Protein AF-A0A7X3D7R5-F1 (afdb_monomer_lite)

Structure (mmCIF, N/CA/C/O backbone):
data_AF-A0A7X3D7R5-F1
#
_entry.id   AF-A0A7X3D7R5-F1
#
loop_
_atom_site.group_PDB
_atom_site.id
_atom_site.type_symbol
_atom_site.label_atom_id
_atom_site.label_alt_id
_atom_site.label_comp_id
_atom_site.label_asym_id
_atom_site.label_entity_id
_atom_site.label_seq_id
_atom_site.pdbx_PDB_ins_code
_atom_site.Cartn_x
_atom_site.Cartn_y
_atom_site.Cartn_z
_atom_site.occupancy
_atom_site.B_iso_or_equiv
_atom_site.auth_seq_id
_atom_site.auth_comp_id
_atom_site.auth_asym_id
_atom_site.auth_atom_id
_atom_site.pdbx_PDB_model_num
ATOM 1 N N . MET A 1 1 ? -13.987 -14.704 -10.924 1.00 32.22 1 MET A N 1
ATOM 2 C CA . MET A 1 1 ? -13.014 -15.402 -11.794 1.00 32.22 1 MET A CA 1
ATOM 3 C C . MET A 1 1 ? -11.938 -15.998 -10.889 1.00 32.22 1 MET A C 1
ATOM 5 O O . MET A 1 1 ? -11.286 -15.237 -10.193 1.00 32.22 1 MET A O 1
ATOM 9 N N . ARG A 1 2 ? -11.817 -17.329 -10.777 1.00 28.42 2 ARG A N 1
ATOM 10 C CA . ARG A 1 2 ? -10.750 -17.960 -9.972 1.00 28.42 2 ARG A CA 1
ATOM 11 C C . ARG A 1 2 ? -9.504 -18.085 -10.848 1.00 28.42 2 ARG A C 1
ATOM 13 O O . ARG A 1 2 ? -9.541 -18.835 -11.817 1.00 28.42 2 ARG A O 1
ATOM 20 N N . ARG A 1 3 ? -8.430 -17.362 -10.528 1.00 30.80 3 ARG A N 1
ATOM 21 C CA . ARG A 1 3 ? -7.104 -17.592 -11.116 1.00 30.80 3 ARG A CA 1
ATOM 22 C C . ARG A 1 3 ? -6.208 -18.188 -10.035 1.00 30.80 3 ARG A C 1
ATOM 24 O O . ARG A 1 3 ? -5.884 -17.535 -9.053 1.00 30.80 3 ARG A O 1
ATOM 31 N N . THR A 1 4 ? -5.903 -19.470 -10.188 1.00 29.28 4 THR A N 1
ATOM 32 C CA . THR A 1 4 ? -4.961 -20.212 -9.348 1.00 29.28 4 THR A CA 1
ATOM 33 C C . THR A 1 4 ? -3.549 -19.723 -9.659 1.00 29.28 4 THR A C 1
ATOM 35 O O . THR A 1 4 ? -3.120 -19.823 -10.808 1.00 29.28 4 THR A O 1
ATOM 38 N N . VAL A 1 5 ? -2.816 -19.227 -8.661 1.00 35.56 5 VAL A N 1
ATOM 39 C CA . VAL A 1 5 ? -1.375 -18.977 -8.796 1.00 35.56 5 VAL A CA 1
ATOM 40 C C . VAL A 1 5 ? -0.689 -20.341 -8.891 1.00 35.56 5 VAL A C 1
ATOM 42 O O . VAL A 1 5 ? -0.706 -21.119 -7.937 1.00 35.56 5 VAL A O 1
ATOM 45 N N . ARG A 1 6 ? -0.134 -20.678 -10.061 1.00 35.34 6 ARG A N 1
ATOM 46 C CA . ARG A 1 6 ? 0.813 -21.793 -10.164 1.00 35.34 6 ARG A CA 1
ATOM 47 C C . ARG A 1 6 ? 2.089 -21.355 -9.454 1.00 35.34 6 ARG A C 1
ATOM 49 O O . ARG A 1 6 ? 2.618 -20.295 -9.768 1.00 35.34 6 ARG A O 1
ATOM 56 N N . SER A 1 7 ? 2.567 -22.157 -8.507 1.00 41.72 7 SER A N 1
ATOM 57 C CA . SER A 1 7 ? 3.849 -21.950 -7.837 1.00 41.72 7 SER A CA 1
ATOM 58 C C . SER A 1 7 ? 4.990 -22.086 -8.854 1.00 41.72 7 SER A C 1
ATOM 60 O O . SER A 1 7 ? 5.517 -23.177 -9.073 1.00 41.72 7 SER A O 1
ATOM 62 N N . GLY A 1 8 ? 5.322 -20.988 -9.530 1.00 42.03 8 GLY A N 1
ATOM 63 C CA . GLY A 1 8 ? 6.593 -20.826 -10.220 1.00 42.03 8 GLY A CA 1
ATOM 64 C C . GLY A 1 8 ? 7.701 -20.629 -9.190 1.00 42.03 8 GLY A C 1
ATOM 65 O O . GLY A 1 8 ? 7.476 -20.051 -8.127 1.00 42.03 8 GLY A O 1
ATOM 66 N N . LEU A 1 9 ? 8.888 -21.153 -9.483 1.00 44.19 9 LEU A N 1
ATOM 67 C CA . LEU A 1 9 ? 10.075 -20.985 -8.655 1.00 44.19 9 LEU A CA 1
ATOM 68 C C . LEU A 1 9 ? 10.384 -19.479 -8.544 1.00 44.19 9 LEU A C 1
ATOM 70 O O . LEU A 1 9 ? 10.710 -18.849 -9.547 1.00 44.19 9 LEU A O 1
ATOM 74 N N . SER A 1 10 ? 10.257 -18.895 -7.351 1.00 49.94 10 SER A N 1
ATOM 75 C CA . SER A 1 10 ? 10.707 -17.521 -7.110 1.00 49.94 10 SER A CA 1
ATOM 76 C C . SER A 1 10 ? 12.235 -17.519 -7.100 1.00 49.94 10 SER A C 1
ATOM 78 O O . SER A 1 10 ? 12.860 -18.008 -6.158 1.00 49.94 10 SER A O 1
ATOM 80 N N . SER A 1 11 ? 12.851 -17.049 -8.183 1.00 47.25 11 SER A N 1
ATOM 81 C CA . SER A 1 11 ? 14.287 -16.780 -8.231 1.00 47.25 11 SER A CA 1
ATOM 82 C C . SER A 1 11 ? 14.539 -15.334 -7.824 1.00 47.25 11 SER A C 1
ATOM 84 O O . SER A 1 11 ? 13.942 -14.416 -8.386 1.00 47.25 11 SER A O 1
ATOM 86 N N . ARG A 1 12 ? 15.444 -15.130 -6.865 1.00 46.50 12 ARG A N 1
ATOM 87 C CA . ARG A 1 12 ? 15.864 -13.805 -6.402 1.00 46.50 12 ARG A CA 1
ATOM 88 C C . ARG A 1 12 ? 16.458 -13.014 -7.577 1.00 46.50 12 ARG A C 1
ATOM 90 O O . ARG A 1 12 ? 17.437 -13.457 -8.166 1.00 46.50 12 ARG A O 1
ATOM 97 N N . VAL A 1 13 ? 15.853 -11.8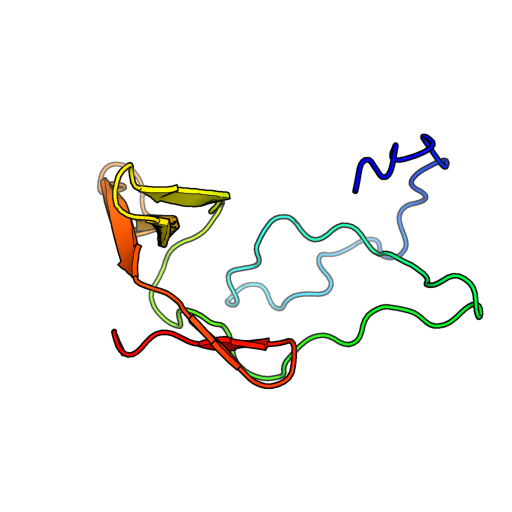79 -7.930 1.00 61.44 13 VAL A N 1
ATOM 98 C CA . VAL A 1 13 ? 16.279 -11.053 -9.083 1.00 61.44 13 VAL A CA 1
ATOM 99 C C . VAL A 1 13 ? 17.404 -10.083 -8.707 1.00 61.44 13 VAL A C 1
ATOM 101 O O . VAL A 1 13 ? 18.234 -9.745 -9.546 1.00 61.44 13 VAL A O 1
ATOM 104 N N . THR A 1 14 ? 17.479 -9.673 -7.439 1.00 52.66 14 THR A N 1
ATOM 105 C CA . THR A 1 14 ? 18.495 -8.750 -6.916 1.00 52.66 14 THR A CA 1
ATOM 106 C C . THR A 1 14 ? 18.965 -9.170 -5.524 1.00 52.66 14 THR A C 1
ATOM 108 O O . THR A 1 14 ? 18.211 -9.747 -4.740 1.00 52.66 14 THR A O 1
ATOM 111 N N . ASP A 1 15 ? 20.213 -8.845 -5.175 1.00 69.38 15 ASP A N 1
ATOM 112 C CA . ASP A 1 15 ? 20.746 -9.130 -3.833 1.00 69.38 15 ASP A CA 1
ATOM 113 C C . ASP A 1 15 ? 20.253 -8.164 -2.747 1.00 69.38 15 ASP A C 1
ATOM 115 O O . ASP A 1 15 ? 20.352 -8.463 -1.553 1.00 69.38 15 ASP A O 1
ATOM 119 N N . LYS A 1 16 ? 19.701 -7.024 -3.172 1.00 61.78 16 LYS A N 1
ATOM 120 C CA . LYS A 1 16 ? 19.166 -5.944 -2.338 1.00 61.78 16 LYS A CA 1
ATOM 121 C C . LYS A 1 16 ? 17.707 -5.653 -2.709 1.00 61.78 16 LYS A C 1
ATOM 123 O O . LYS A 1 16 ? 17.331 -5.950 -3.846 1.00 61.78 16 LYS A O 1
ATOM 128 N N . PRO A 1 17 ? 16.903 -5.066 -1.803 1.00 62.41 17 PRO A N 1
ATOM 129 C CA . PRO A 1 17 ? 15.591 -4.530 -2.156 1.00 62.41 17 PRO A CA 1
ATOM 130 C C . PRO A 1 17 ? 15.684 -3.616 -3.383 1.00 62.41 17 PRO A C 1
ATOM 132 O O . PRO A 1 17 ? 16.628 -2.836 -3.510 1.00 62.41 17 PRO A O 1
ATOM 135 N N . VAL A 1 18 ? 14.737 -3.762 -4.312 1.00 65.81 18 VAL A N 1
ATOM 136 C CA . VAL A 1 18 ? 14.629 -2.880 -5.489 1.00 65.81 18 VAL A CA 1
ATOM 137 C C . VAL A 1 18 ? 14.104 -1.506 -5.068 1.00 65.81 18 VAL A C 1
ATOM 139 O O . VAL A 1 18 ? 14.478 -0.491 -5.650 1.00 65.81 18 VAL A O 1
ATOM 142 N N . THR A 1 19 ? 13.276 -1.473 -4.029 1.00 56.72 19 THR A N 1
ATOM 143 C CA . THR A 1 19 ? 12.781 -0.253 -3.401 1.00 56.72 19 THR A CA 1
ATOM 144 C C . THR A 1 19 ? 13.893 0.407 -2.569 1.00 56.72 19 THR A C 1
ATOM 146 O O . THR A 1 19 ? 14.596 -0.302 -1.842 1.00 56.72 19 THR A O 1
ATOM 149 N N . PRO A 1 20 ? 14.091 1.739 -2.657 1.00 68.94 20 PRO A N 1
ATOM 150 C CA . PRO A 1 20 ? 15.016 2.460 -1.782 1.00 68.94 20 PRO A CA 1
ATOM 151 C C . PRO A 1 20 ? 14.724 2.221 -0.295 1.00 68.94 20 PRO A C 1
ATOM 153 O O . PRO A 1 20 ? 13.574 2.060 0.086 1.00 68.94 20 PRO A O 1
ATOM 156 N N . GLU A 1 21 ? 15.746 2.278 0.566 1.00 67.00 21 GLU A N 1
ATOM 157 C CA . GLU A 1 21 ? 15.609 2.002 2.015 1.00 67.00 21 GLU A CA 1
ATOM 158 C C . GLU A 1 21 ? 14.616 2.920 2.751 1.00 67.00 21 GLU A C 1
ATOM 160 O O . GLU A 1 21 ? 14.164 2.583 3.836 1.00 67.00 21 GLU A O 1
ATOM 165 N N . HIS A 1 22 ? 14.289 4.077 2.175 1.00 62.41 22 HIS A N 1
ATOM 166 C CA . HIS A 1 22 ? 13.338 5.044 2.730 1.00 62.41 22 HIS A CA 1
ATOM 167 C C . HIS A 1 22 ? 11.942 4.940 2.097 1.00 62.41 22 HIS A C 1
ATOM 169 O O . HIS A 1 22 ? 11.103 5.806 2.333 1.00 62.41 22 HIS A O 1
ATOM 175 N N . TRP A 1 23 ? 11.715 3.949 1.232 1.00 59.31 23 TRP A N 1
ATOM 176 C CA . TRP A 1 23 ? 10.426 3.683 0.604 1.00 59.31 23 TRP A CA 1
ATOM 177 C C . TRP A 1 23 ? 9.832 2.415 1.187 1.00 59.31 23 TRP A C 1
ATOM 179 O O . TRP A 1 23 ? 10.407 1.331 1.075 1.00 59.31 23 TRP A O 1
ATOM 189 N N . GLU A 1 24 ? 8.637 2.553 1.738 1.00 58.06 24 GLU A N 1
ATOM 190 C CA . GLU A 1 24 ? 7.835 1.410 2.132 1.00 58.06 24 GLU A CA 1
ATOM 191 C C . GLU A 1 24 ? 7.235 0.755 0.882 1.00 58.06 24 GLU A C 1
ATOM 193 O O . GLU A 1 24 ? 6.748 1.418 -0.037 1.00 58.06 24 GLU A O 1
ATOM 198 N N . CYS A 1 25 ? 7.304 -0.573 0.824 1.00 56.88 25 CYS A N 1
ATOM 199 C CA . CYS A 1 25 ? 6.795 -1.364 -0.288 1.00 56.88 25 CYS A CA 1
ATOM 200 C C . CYS A 1 25 ? 5.892 -2.462 0.268 1.00 56.88 25 CYS A C 1
ATOM 202 O O . CYS A 1 25 ? 6.280 -3.185 1.184 1.00 56.88 25 CYS A O 1
ATOM 204 N N . LEU A 1 26 ? 4.693 -2.612 -0.297 1.00 57.75 26 LEU A N 1
ATOM 205 C CA . LEU A 1 26 ? 3.914 -3.838 -0.125 1.00 57.75 26 LEU A CA 1
ATOM 206 C C . LEU A 1 26 ? 4.779 -5.001 -0.610 1.00 57.75 26 LEU A C 1
ATOM 208 O O . LEU A 1 26 ? 5.304 -4.898 -1.713 1.00 57.75 26 LEU A O 1
ATOM 212 N N . ASP A 1 27 ? 4.935 -6.056 0.199 1.00 60.56 27 ASP A N 1
ATOM 213 C CA . ASP A 1 27 ? 5.829 -7.196 -0.058 1.00 60.56 27 ASP A CA 1
ATOM 214 C C . ASP A 1 27 ? 5.806 -7.628 -1.537 1.00 60.56 27 ASP A C 1
ATOM 216 O O . ASP A 1 27 ? 4.930 -8.362 -2.008 1.00 60.56 27 ASP A O 1
ATOM 220 N N . GLY A 1 28 ? 6.765 -7.096 -2.297 1.00 57.19 28 GLY A N 1
ATOM 221 C CA . GLY A 1 28 ? 6.714 -7.101 -3.748 1.00 57.19 28 GLY A CA 1
ATOM 222 C C . GLY A 1 28 ? 7.238 -8.416 -4.287 1.00 57.19 28 GLY A C 1
ATOM 223 O O . GLY A 1 28 ? 8.432 -8.702 -4.215 1.00 57.19 28 GLY A O 1
ATOM 224 N N . THR A 1 29 ? 6.359 -9.221 -4.874 1.00 60.59 29 THR A N 1
ATOM 225 C CA . THR A 1 29 ? 6.784 -10.340 -5.719 1.00 60.59 29 THR A CA 1
ATOM 226 C C . THR A 1 29 ? 6.913 -9.833 -7.151 1.00 60.59 29 THR A C 1
ATOM 228 O O . THR A 1 29 ? 5.950 -9.294 -7.693 1.00 60.59 29 THR A O 1
ATOM 231 N N . LEU A 1 30 ? 8.078 -10.015 -7.789 1.00 67.38 30 LEU A N 1
ATOM 232 C CA . LEU A 1 30 ? 8.188 -9.787 -9.231 1.00 67.38 30 LEU A CA 1
ATOM 233 C C . LEU A 1 30 ? 7.215 -10.727 -9.943 1.00 67.38 30 LEU A C 1
ATOM 235 O O . LEU A 1 30 ? 7.326 -11.948 -9.834 1.00 67.38 30 LEU A O 1
ATOM 239 N N . HIS A 1 31 ? 6.302 -10.150 -10.708 1.00 73.88 31 HIS A N 1
ATOM 240 C CA . HIS A 1 31 ? 5.452 -10.889 -11.622 1.00 73.88 31 HIS A CA 1
ATOM 241 C C . HIS A 1 31 ? 5.837 -10.521 -13.058 1.00 73.88 31 HIS A C 1
ATOM 243 O O . HIS A 1 31 ? 6.205 -9.381 -13.345 1.00 73.88 31 HIS A O 1
ATOM 249 N N . ILE A 1 32 ? 5.787 -11.510 -13.946 1.00 76.94 32 ILE A N 1
ATOM 250 C CA . ILE A 1 32 ? 5.947 -11.358 -15.393 1.00 76.94 32 ILE A CA 1
ATOM 251 C C . ILE A 1 32 ? 4.611 -11.766 -16.014 1.00 76.94 32 ILE A C 1
ATOM 253 O O . ILE A 1 32 ? 4.098 -12.829 -15.663 1.00 76.94 32 ILE A O 1
ATOM 257 N N . ASP A 1 33 ? 4.029 -10.918 -16.862 1.00 78.88 33 ASP A N 1
ATOM 258 C CA . ASP A 1 33 ? 2.751 -11.206 -17.517 1.00 78.88 33 ASP A CA 1
ATOM 259 C C . ASP A 1 33 ? 2.867 -12.325 -18.573 1.00 78.88 33 ASP A C 1
ATOM 261 O O . ASP A 1 33 ? 3.958 -12.802 -18.900 1.00 78.88 33 ASP A O 1
ATOM 265 N N . ASP A 1 34 ? 1.727 -12.754 -19.123 1.00 81.50 34 ASP A N 1
ATOM 266 C CA . ASP A 1 34 ? 1.664 -13.827 -20.130 1.00 81.50 34 ASP A CA 1
ATOM 267 C C . ASP A 1 34 ? 2.430 -13.479 -21.432 1.00 81.50 34 ASP A C 1
ATOM 269 O O . ASP A 1 34 ? 2.756 -14.369 -22.220 1.00 81.50 34 ASP A O 1
ATOM 273 N N . GLU A 1 35 ? 2.742 -12.198 -21.656 1.00 85.75 35 GLU A N 1
ATOM 274 C CA .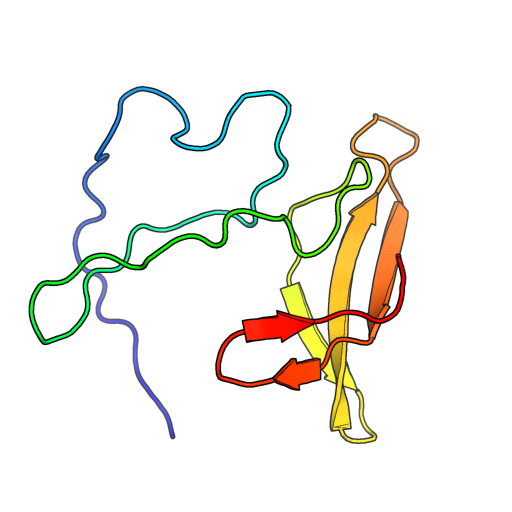 GLU A 1 35 ? 3.489 -11.671 -22.805 1.00 85.75 35 GLU A CA 1
ATOM 275 C C . GLU A 1 35 ? 4.990 -11.488 -22.499 1.00 85.75 35 GLU A C 1
ATOM 277 O O . GLU A 1 35 ? 5.750 -11.021 -23.349 1.00 85.75 35 GLU A O 1
ATOM 282 N N . GLY A 1 36 ? 5.446 -11.891 -21.308 1.00 84.38 36 GLY A N 1
ATOM 283 C CA . GLY A 1 36 ? 6.850 -11.834 -20.909 1.00 84.38 36 GLY A CA 1
ATOM 284 C C . GLY A 1 36 ? 7.308 -10.470 -20.386 1.00 84.38 36 GLY A C 1
ATOM 285 O O . GLY A 1 36 ? 8.514 -10.251 -20.259 1.00 84.38 36 GLY A O 1
ATOM 286 N N . ARG A 1 37 ? 6.390 -9.547 -20.079 1.00 81.31 37 ARG A N 1
ATOM 287 C CA . ARG A 1 37 ? 6.725 -8.208 -19.574 1.00 81.31 37 ARG A CA 1
ATOM 288 C C . ARG A 1 37 ? 6.676 -8.169 -18.044 1.00 81.31 37 ARG A C 1
ATOM 290 O O . ARG A 1 37 ? 5.726 -8.688 -17.455 1.00 81.31 37 ARG A O 1
ATOM 297 N N . PRO A 1 38 ? 7.667 -7.556 -17.373 1.00 82.69 38 PRO A N 1
ATOM 298 C CA . PRO A 1 38 ? 7.607 -7.355 -15.932 1.00 82.69 38 PRO A CA 1
ATOM 299 C C . PRO A 1 38 ? 6.524 -6.342 -15.562 1.00 82.69 38 PRO A C 1
ATOM 301 O O . PRO A 1 38 ? 6.199 -5.446 -16.343 1.00 82.69 38 PRO A O 1
ATOM 304 N N . TRP A 1 39 ? 6.005 -6.457 -14.341 1.00 80.69 39 TRP A N 1
ATOM 305 C CA . TRP A 1 39 ? 5.150 -5.415 -13.778 1.00 80.69 39 TRP A CA 1
ATOM 306 C C . TRP A 1 39 ? 5.898 -4.083 -13.712 1.00 80.69 39 TRP A C 1
ATOM 308 O O . TRP A 1 39 ? 7.079 -4.032 -13.359 1.00 80.69 39 TRP A O 1
ATOM 318 N N . THR A 1 40 ? 5.190 -3.011 -14.058 1.00 79.88 40 THR A N 1
ATOM 319 C CA . THR A 1 40 ? 5.687 -1.641 -13.924 1.00 79.88 40 THR A CA 1
ATOM 320 C C . THR A 1 40 ? 5.301 -1.135 -12.541 1.00 79.88 40 THR A C 1
ATOM 322 O O . THR A 1 40 ? 4.148 -1.276 -12.144 1.00 79.88 40 THR A O 1
ATOM 325 N N . GLN A 1 41 ? 6.272 -0.605 -11.801 1.00 80.69 41 GLN A N 1
ATOM 326 C CA . GLN A 1 41 ? 6.034 0.014 -10.499 1.00 80.69 41 GLN A CA 1
ATOM 327 C C . GLN A 1 41 ? 5.635 1.475 -10.702 1.00 80.69 41 GLN A C 1
ATOM 329 O O . GLN A 1 41 ? 6.257 2.164 -11.517 1.00 80.69 41 GLN A O 1
ATOM 334 N N . ASP A 1 42 ? 4.646 1.944 -9.947 1.00 81.06 42 ASP A N 1
ATOM 335 C CA . ASP A 1 42 ? 4.307 3.364 -9.918 1.00 81.06 42 ASP A CA 1
ATOM 336 C C . ASP A 1 42 ? 5.439 4.172 -9.269 1.00 81.06 42 ASP A C 1
ATOM 338 O O . ASP A 1 42 ? 6.157 3.697 -8.385 1.00 81.06 42 ASP A O 1
ATOM 342 N N . ALA A 1 43 ? 5.626 5.405 -9.745 1.00 80.12 43 ALA A N 1
ATOM 343 C CA . ALA A 1 43 ? 6.677 6.291 -9.247 1.00 80.12 43 ALA A CA 1
ATOM 344 C C . ALA A 1 43 ? 6.364 6.865 -7.855 1.00 80.12 43 ALA A C 1
ATOM 346 O O . ALA A 1 43 ? 7.278 7.292 -7.153 1.00 80.12 43 ALA A O 1
ATOM 347 N N . GLU A 1 44 ? 5.088 6.889 -7.474 1.00 80.19 44 GLU A N 1
ATOM 348 C CA . GLU A 1 44 ? 4.605 7.388 -6.191 1.00 80.19 44 GLU A CA 1
ATOM 349 C C . GLU A 1 44 ? 4.031 6.229 -5.376 1.00 80.19 44 GLU A C 1
ATOM 351 O O . GLU A 1 44 ? 3.393 5.323 -5.917 1.00 80.19 44 GLU A O 1
ATOM 356 N N . THR A 1 45 ? 4.255 6.245 -4.062 1.00 80.12 45 THR A N 1
ATOM 357 C CA . THR A 1 45 ? 3.622 5.274 -3.174 1.00 80.12 45 THR A CA 1
ATOM 358 C C . THR A 1 45 ? 2.157 5.642 -2.968 1.00 80.12 45 THR A C 1
ATOM 360 O O . THR A 1 45 ? 1.797 6.811 -2.856 1.00 80.12 45 THR A O 1
ATOM 363 N N . LEU A 1 46 ? 1.300 4.627 -2.839 1.00 80.00 46 LEU A N 1
ATOM 364 C CA . LEU A 1 46 ? -0.113 4.822 -2.496 1.00 80.00 46 LEU A CA 1
ATOM 365 C C . LEU A 1 46 ? -0.296 5.550 -1.152 1.00 80.00 46 LEU A C 1
ATOM 367 O O . LEU A 1 46 ? -1.299 6.225 -0.934 1.00 80.00 46 LEU A O 1
ATOM 371 N N . PHE A 1 47 ? 0.670 5.386 -0.249 1.00 75.75 47 PHE A N 1
ATOM 372 C CA . PHE A 1 47 ? 0.703 6.025 1.054 1.00 75.75 47 PHE A CA 1
ATOM 373 C C . PHE A 1 47 ? 2.146 6.468 1.351 1.00 75.75 47 PHE A C 1
ATOM 375 O O . PHE A 1 47 ? 3.033 5.618 1.437 1.00 75.75 47 PHE A O 1
ATOM 382 N N . PRO A 1 48 ? 2.426 7.779 1.451 1.00 68.38 48 PRO A N 1
ATOM 383 C CA . PRO A 1 48 ? 3.786 8.287 1.651 1.00 68.38 48 PRO A CA 1
ATOM 384 C C . PRO A 1 48 ? 4.221 8.319 3.124 1.00 68.38 48 PRO A C 1
ATOM 386 O O . PRO A 1 48 ? 5.364 8.663 3.419 1.00 68.38 48 PRO A O 1
ATOM 389 N N . GLN A 1 49 ? 3.315 8.022 4.058 1.00 74.56 49 GLN A N 1
ATOM 390 C CA . GLN A 1 49 ? 3.588 8.071 5.493 1.00 74.56 49 GLN A CA 1
ATOM 391 C C . GLN A 1 49 ? 4.196 6.728 5.952 1.00 74.56 49 GLN A C 1
ATOM 393 O O . GLN A 1 49 ? 3.968 5.700 5.325 1.00 74.56 49 GLN A O 1
ATOM 398 N N . ASP A 1 50 ? 4.975 6.759 7.037 1.00 79.44 50 ASP A N 1
ATOM 399 C CA . ASP A 1 50 ? 5.790 5.663 7.598 1.00 79.44 50 ASP A CA 1
ATOM 400 C C . ASP A 1 50 ? 4.974 4.391 7.934 1.00 79.44 50 ASP A C 1
ATOM 402 O O . ASP A 1 50 ? 4.606 4.180 9.081 1.00 79.44 50 ASP A O 1
ATOM 406 N N . GLY A 1 51 ? 4.620 3.552 6.961 1.00 76.69 51 GLY A N 1
ATOM 407 C CA . GLY A 1 51 ? 3.775 2.377 7.184 1.00 76.69 51 GLY A CA 1
ATOM 408 C C . GLY A 1 51 ? 3.824 1.355 6.052 1.00 76.69 51 GLY A C 1
ATOM 409 O O . GLY A 1 51 ? 4.120 1.695 4.910 1.00 76.69 51 GLY A O 1
ATOM 410 N N . GLY A 1 52 ? 3.528 0.090 6.359 1.00 80.81 52 GLY A N 1
ATOM 411 C CA . GLY A 1 52 ? 3.780 -1.020 5.439 1.00 80.81 52 GLY A CA 1
ATOM 412 C C . GLY A 1 52 ? 3.039 -2.321 5.762 1.00 80.81 52 GLY A C 1
ATOM 413 O O . GLY A 1 52 ? 2.175 -2.386 6.639 1.00 80.81 52 GLY A O 1
ATOM 414 N N . HIS A 1 53 ? 3.362 -3.374 4.998 1.00 81.88 53 HIS A N 1
ATOM 415 C CA . HIS A 1 53 ? 2.778 -4.724 5.110 1.00 81.88 53 HIS A CA 1
ATOM 416 C C . HIS A 1 53 ? 1.238 -4.735 5.068 1.00 81.88 53 HIS A C 1
ATOM 418 O O . HIS A 1 53 ? 0.557 -5.313 5.920 1.00 81.88 53 HIS A O 1
ATOM 424 N N . GLY A 1 54 ? 0.675 -4.031 4.088 1.00 82.69 54 GLY A N 1
ATOM 425 C CA . GLY A 1 54 ? -0.766 -3.903 3.952 1.00 82.69 54 GLY A CA 1
ATOM 426 C C . GLY A 1 54 ? -1.458 -5.047 3.206 1.00 82.69 54 GLY A C 1
ATOM 427 O O . GLY A 1 54 ? -0.858 -5.760 2.405 1.00 82.69 54 GLY A O 1
ATOM 428 N N . MET A 1 55 ? -2.764 -5.188 3.430 1.00 89.25 55 MET A N 1
ATOM 429 C CA . MET A 1 55 ? -3.657 -6.051 2.653 1.00 89.25 55 MET A CA 1
ATOM 430 C C . MET A 1 55 ? -4.910 -5.283 2.214 1.00 89.25 55 MET A C 1
ATOM 432 O O . MET A 1 55 ? -5.374 -4.376 2.907 1.00 89.25 55 MET A O 1
ATOM 436 N N . LEU A 1 56 ? -5.481 -5.678 1.074 1.00 91.50 56 LEU A N 1
ATOM 437 C CA . LEU A 1 56 ? -6.755 -5.151 0.583 1.00 91.50 5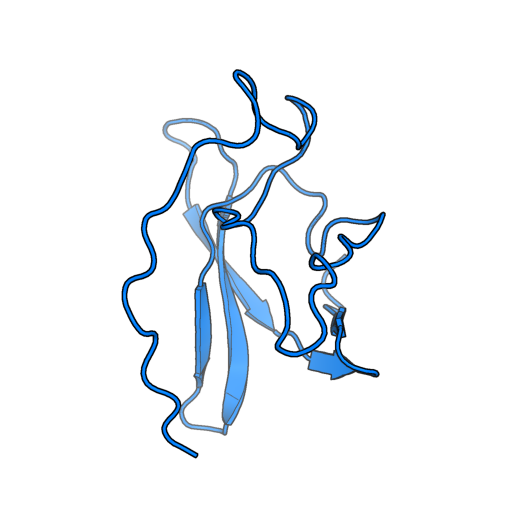6 LEU A CA 1
ATOM 438 C C . LEU A 1 56 ? -7.913 -6.058 1.000 1.00 91.50 56 LEU A C 1
ATOM 440 O O . LEU A 1 56 ? -7.827 -7.283 0.891 1.00 91.50 56 LEU A O 1
ATOM 444 N N . PHE A 1 57 ? -9.028 -5.462 1.410 1.00 92.75 57 PHE A N 1
ATOM 445 C CA . PHE A 1 57 ? -10.272 -6.178 1.685 1.00 92.75 57 PHE A CA 1
ATOM 446 C C . PHE A 1 57 ? -11.488 -5.339 1.295 1.00 92.75 57 PHE A C 1
ATOM 448 O O . PHE A 1 57 ? -11.389 -4.133 1.080 1.00 92.75 57 PHE A O 1
ATOM 455 N N . ARG A 1 58 ? -12.654 -5.983 1.189 1.00 95.25 58 ARG A N 1
ATOM 456 C CA . ARG A 1 58 ? -13.931 -5.285 1.006 1.00 95.25 58 ARG A CA 1
ATOM 457 C C . ARG A 1 58 ? -14.736 -5.322 2.297 1.00 95.25 58 ARG A C 1
ATOM 459 O O . ARG A 1 58 ? -14.813 -6.380 2.922 1.00 95.25 58 ARG A O 1
ATOM 466 N N . THR A 1 59 ? -15.335 -4.196 2.684 1.00 96.06 59 THR A N 1
ATOM 467 C CA . THR A 1 59 ? -16.302 -4.167 3.796 1.00 96.06 59 THR A CA 1
ATOM 468 C C . THR A 1 59 ? -17.574 -4.933 3.425 1.00 96.06 59 THR A C 1
ATOM 470 O O . THR A 1 59 ? -17.769 -5.323 2.269 1.00 96.06 59 THR A O 1
ATOM 473 N N . PHE A 1 60 ? -18.475 -5.131 4.391 1.00 96.31 60 PHE A N 1
ATOM 474 C CA . PHE A 1 60 ? -19.768 -5.772 4.134 1.00 96.31 60 PHE A CA 1
ATOM 475 C C . PHE A 1 60 ? -20.651 -4.963 3.169 1.00 96.31 60 PHE A C 1
ATOM 477 O O . PHE A 1 60 ? -21.457 -5.536 2.442 1.00 96.31 60 PHE A O 1
ATOM 484 N N . GLU A 1 61 ? -20.446 -3.649 3.107 1.00 97.31 61 GLU A N 1
ATOM 485 C CA . GLU A 1 61 ? -21.097 -2.714 2.187 1.00 97.31 61 GLU A CA 1
ATOM 486 C C . GLU A 1 61 ? -20.373 -2.611 0.831 1.00 97.31 61 GLU A C 1
ATOM 488 O O . GLU A 1 61 ? -20.817 -1.885 -0.054 1.00 97.31 61 GLU A O 1
ATOM 493 N N . GLY A 1 62 ? -19.263 -3.335 0.647 1.00 95.75 62 GLY A N 1
ATOM 494 C CA . GLY A 1 62 ? -18.544 -3.444 -0.624 1.00 95.75 62 GLY A CA 1
ATOM 495 C C . GLY A 1 62 ? -17.433 -2.415 -0.859 1.00 95.75 62 GLY A C 1
ATOM 496 O O . GLY A 1 62 ? -16.769 -2.491 -1.900 1.00 95.75 62 GLY A O 1
ATOM 497 N N . LYS A 1 63 ? -17.184 -1.505 0.092 1.00 96.06 63 LYS A N 1
ATOM 498 C CA . LYS A 1 63 ? -16.098 -0.511 0.016 1.00 96.06 63 LYS A CA 1
ATOM 499 C C . LYS A 1 63 ? -14.736 -1.194 0.018 1.00 96.06 63 LYS A C 1
ATOM 501 O O . LYS A 1 63 ? -14.535 -2.127 0.796 1.00 96.06 63 LYS A O 1
ATOM 506 N N . LEU A 1 64 ? -13.822 -0.757 -0.847 1.00 94.88 64 LEU A N 1
ATOM 507 C CA . LEU A 1 64 ? -12.463 -1.293 -0.903 1.00 94.88 64 LEU A CA 1
ATOM 508 C C . LEU A 1 64 ? -11.585 -0.557 0.115 1.00 94.88 64 LEU A C 1
ATOM 510 O O . LEU A 1 64 ? -11.530 0.667 0.141 1.00 94.88 64 LEU A O 1
ATOM 514 N N . MET A 1 65 ? -10.919 -1.329 0.964 1.00 94.19 65 MET A N 1
ATOM 515 C CA . MET A 1 65 ? -10.120 -0.829 2.073 1.00 94.19 65 MET A CA 1
ATOM 516 C C . MET A 1 65 ? -8.713 -1.409 2.002 1.00 94.19 65 MET A C 1
ATOM 518 O O . MET A 1 65 ? -8.540 -2.601 1.739 1.00 94.19 65 MET A O 1
ATOM 522 N N . LEU A 1 66 ? -7.725 -0.580 2.310 1.00 91.75 66 LEU A N 1
ATOM 523 C CA . LEU A 1 66 ? -6.351 -0.960 2.597 1.00 91.75 66 LEU A CA 1
ATOM 524 C C . LEU A 1 66 ? -6.150 -0.939 4.112 1.00 91.75 66 LEU A C 1
ATOM 526 O O . LEU A 1 66 ? -6.416 0.071 4.759 1.00 91.75 66 LEU A O 1
ATOM 530 N N . THR A 1 67 ? -5.680 -2.042 4.687 1.00 91.31 67 THR A N 1
ATOM 531 C CA . THR A 1 67 ? -5.185 -2.053 6.070 1.00 91.31 67 THR A CA 1
ATOM 532 C C . THR A 1 67 ? -3.688 -2.274 6.075 1.00 91.31 67 THR A C 1
ATOM 534 O O . THR A 1 67 ? -3.209 -3.057 5.266 1.00 91.31 67 THR A O 1
ATOM 537 N N . MET A 1 68 ? -2.962 -1.578 6.946 1.00 89.12 68 MET A N 1
ATOM 538 C CA . MET A 1 68 ? -1.507 -1.680 7.108 1.00 89.12 68 MET A CA 1
ATOM 539 C C . MET A 1 68 ? -1.103 -1.257 8.527 1.00 89.12 68 MET A C 1
ATOM 541 O O . MET A 1 68 ? -1.938 -0.719 9.262 1.00 89.12 68 MET A O 1
ATOM 545 N N . HIS A 1 69 ? 0.154 -1.472 8.920 1.00 86.75 69 HIS A N 1
ATOM 546 C CA . HIS A 1 69 ? 0.685 -0.875 10.149 1.00 86.75 69 HIS A CA 1
ATOM 547 C C . HIS A 1 69 ? 1.297 0.504 9.871 1.00 86.75 69 HIS A C 1
ATOM 549 O O . HIS A 1 69 ? 1.983 0.674 8.870 1.00 86.75 69 HIS A O 1
ATOM 555 N N . ALA A 1 70 ? 1.066 1.472 10.760 1.00 87.75 70 ALA A N 1
ATOM 556 C CA . ALA A 1 70 ? 1.740 2.773 10.787 1.00 87.75 70 ALA A CA 1
ATOM 557 C C . ALA A 1 70 ? 1.711 3.371 12.221 1.00 87.75 70 ALA A C 1
ATOM 559 O O . ALA A 1 70 ? 0.705 3.198 12.919 1.00 87.75 70 ALA A O 1
ATOM 560 N N . PRO A 1 71 ? 2.760 4.075 12.697 1.00 88.25 71 PRO A N 1
ATOM 561 C CA . PRO A 1 71 ? 4.073 4.205 12.069 1.00 88.25 71 PRO A CA 1
ATOM 562 C C . PRO A 1 71 ? 4.840 2.866 12.042 1.00 88.25 71 PRO A C 1
ATOM 564 O O . PRO A 1 71 ? 4.536 1.988 12.853 1.00 88.25 71 PRO A O 1
ATOM 567 N N . ASN A 1 72 ? 5.863 2.712 11.198 1.00 83.31 72 ASN A N 1
ATOM 568 C CA . ASN A 1 72 ? 6.768 1.551 11.185 1.00 83.31 72 ASN A CA 1
ATOM 569 C C . ASN A 1 72 ? 7.851 1.657 12.284 1.00 83.31 72 ASN A C 1
ATOM 571 O O . ASN A 1 72 ? 9.045 1.441 12.078 1.00 83.31 72 ASN A O 1
ATOM 575 N N . GLN A 1 73 ? 7.430 2.059 13.488 1.00 84.44 73 GLN A N 1
ATOM 576 C CA . GLN A 1 73 ? 8.304 2.324 14.630 1.00 84.44 73 GLN A CA 1
ATOM 577 C C . GLN A 1 73 ? 7.820 1.555 15.850 1.00 84.44 73 GLN A C 1
ATOM 579 O O . GLN A 1 73 ? 6.764 1.852 16.408 1.00 84.44 73 GLN A O 1
ATOM 584 N N . GLN A 1 74 ? 8.620 0.609 16.333 1.00 82.06 74 GLN A N 1
ATOM 585 C CA . GLN A 1 74 ? 8.321 -0.109 17.571 1.00 82.06 74 GLN A CA 1
ATOM 586 C C . GLN A 1 74 ? 8.472 0.811 18.794 1.00 82.06 74 GLN A C 1
ATOM 588 O O . GLN A 1 74 ? 9.481 1.513 18.898 1.00 82.06 74 GLN A O 1
ATOM 593 N N . PRO A 1 75 ? 7.535 0.807 19.769 1.00 88.56 75 PRO A N 1
ATOM 594 C CA . PRO A 1 75 ? 6.292 0.020 19.886 1.00 88.56 75 PRO A CA 1
ATOM 595 C C . PRO A 1 75 ? 5.022 0.795 19.451 1.00 88.56 75 PRO A C 1
ATOM 597 O O . PRO A 1 75 ? 3.906 0.541 19.925 1.00 88.56 75 PRO A O 1
ATOM 600 N N . LEU A 1 76 ? 5.190 1.837 18.642 1.00 88.31 76 LEU A N 1
ATOM 601 C CA . LEU A 1 76 ? 4.139 2.777 18.263 1.00 88.31 76 LEU A CA 1
ATOM 602 C C . LEU A 1 76 ? 3.240 2.262 17.136 1.00 88.31 76 LEU A C 1
ATOM 604 O O . LEU A 1 76 ? 2.193 2.864 16.923 1.00 88.31 76 LEU A O 1
ATOM 608 N N . GLU A 1 77 ? 3.594 1.159 16.475 1.00 88.38 77 GLU A N 1
ATOM 609 C CA . GLU A 1 77 ? 2.842 0.571 15.360 1.00 88.38 77 GLU A CA 1
ATOM 610 C C . GLU A 1 77 ? 1.348 0.410 15.694 1.00 88.38 77 GLU A C 1
ATOM 612 O O . GLU A 1 77 ? 0.966 -0.172 16.720 1.00 88.38 77 GLU A O 1
ATOM 617 N N . ARG A 1 78 ? 0.469 0.926 14.832 1.00 90.12 78 ARG A N 1
ATOM 618 C CA . ARG A 1 78 ? -0.986 0.743 14.918 1.00 90.12 78 ARG A CA 1
ATOM 619 C C . ARG A 1 78 ? -1.535 0.295 13.575 1.00 90.12 78 ARG A C 1
ATOM 621 O O . ARG A 1 78 ? -1.022 0.676 12.532 1.00 90.12 78 ARG A O 1
ATOM 628 N N . ALA A 1 79 ? -2.605 -0.495 13.607 1.00 89.81 79 ALA A N 1
ATOM 629 C CA . ALA A 1 79 ? -3.364 -0.781 12.400 1.00 89.81 79 ALA A CA 1
ATOM 630 C C . ALA A 1 79 ? -4.089 0.491 11.944 1.00 89.81 79 ALA A C 1
ATOM 632 O O . ALA A 1 79 ? -4.836 1.093 12.720 1.00 89.81 79 ALA A O 1
ATOM 633 N N . VAL A 1 80 ? -3.889 0.864 10.687 1.00 90.50 80 VAL A N 1
ATOM 634 C CA . VAL A 1 80 ? -4.656 1.906 10.004 1.00 90.50 80 VAL A CA 1
ATOM 635 C C . VAL A 1 80 ? -5.537 1.272 8.931 1.00 90.50 80 VAL A C 1
ATOM 637 O O . VAL A 1 80 ? -5.245 0.181 8.434 1.00 90.50 80 VAL A O 1
ATOM 640 N N . PHE A 1 81 ? -6.640 1.943 8.607 1.00 91.81 81 PHE A N 1
ATOM 641 C CA . PHE A 1 81 ? -7.606 1.522 7.595 1.00 91.81 81 PHE A CA 1
ATOM 642 C C . PHE A 1 81 ? -7.901 2.713 6.692 1.00 91.81 81 PHE A C 1
ATOM 644 O O . PHE A 1 81 ? -8.395 3.734 7.166 1.00 91.81 81 PHE A O 1
ATOM 651 N N . ILE A 1 82 ? -7.592 2.574 5.410 1.00 91.06 82 ILE A N 1
ATOM 652 C CA . ILE A 1 82 ? -7.694 3.635 4.413 1.00 91.06 82 ILE A CA 1
ATOM 653 C C . ILE A 1 82 ? -8.666 3.160 3.339 1.00 91.06 82 ILE A C 1
ATOM 655 O O . ILE A 1 82 ? -8.528 2.050 2.826 1.00 91.06 82 ILE A O 1
ATOM 659 N N . GLU A 1 83 ? -9.673 3.968 3.025 1.00 93.81 83 GLU A N 1
ATOM 660 C CA . GLU A 1 83 ? -10.544 3.701 1.879 1.00 93.81 83 GLU A CA 1
ATOM 661 C C . GLU A 1 83 ? -9.761 3.992 0.595 1.00 93.81 83 GLU A C 1
ATOM 663 O O . GLU A 1 83 ? -9.109 5.031 0.480 1.00 93.81 83 GLU A O 1
ATOM 668 N N . VAL A 1 84 ? -9.785 3.049 -0.344 1.00 93.38 84 VAL A N 1
ATOM 669 C CA . VAL A 1 84 ? -9.068 3.158 -1.618 1.00 93.38 84 VAL A CA 1
ATOM 670 C C . VAL A 1 84 ? -10.006 2.852 -2.773 1.00 93.38 84 VAL A C 1
ATOM 672 O O . VAL A 1 84 ? -10.945 2.066 -2.647 1.00 93.38 84 VAL A O 1
ATOM 675 N N . GLU A 1 85 ? -9.727 3.439 -3.925 1.00 93.94 85 GLU A N 1
ATOM 676 C CA . GLU A 1 85 ? -10.461 3.199 -5.161 1.00 93.94 85 GLU A CA 1
ATOM 677 C C . GLU A 1 85 ? -9.526 2.678 -6.245 1.00 93.94 85 GLU A C 1
ATOM 679 O O . GLU A 1 85 ? -8.348 3.013 -6.276 1.00 93.94 85 GLU A O 1
ATOM 684 N N . GLU A 1 86 ? -10.057 1.868 -7.155 1.00 91.50 86 GLU A N 1
ATOM 685 C CA . GLU A 1 86 ? -9.345 1.485 -8.372 1.00 91.50 86 GLU A CA 1
ATOM 686 C C . GLU A 1 86 ? -9.742 2.453 -9.493 1.00 91.50 86 GLU A C 1
ATOM 688 O O . GLU A 1 86 ? -10.923 2.556 -9.836 1.00 91.50 86 GLU A O 1
ATOM 693 N N . ARG A 1 87 ? -8.767 3.174 -10.050 1.00 88.81 87 ARG A N 1
ATOM 694 C CA . ARG A 1 87 ? -8.940 4.105 -11.171 1.00 88.81 87 ARG A CA 1
ATOM 695 C C . ARG A 1 87 ? -7.850 3.828 -12.205 1.00 88.81 87 ARG A C 1
ATOM 697 O O . ARG A 1 87 ? -6.674 3.795 -11.869 1.00 88.81 87 ARG A O 1
ATOM 704 N N . ASP A 1 88 ? -8.256 3.570 -13.447 1.00 88.88 88 ASP A N 1
ATOM 705 C CA . ASP A 1 88 ? -7.355 3.283 -14.576 1.00 88.88 88 ASP A CA 1
ATOM 706 C C . ASP A 1 88 ? -6.333 2.149 -14.329 1.00 88.88 88 ASP A C 1
ATOM 708 O O . ASP A 1 88 ? -5.239 2.146 -14.884 1.00 88.88 88 ASP A O 1
ATOM 712 N N . GLY A 1 89 ? -6.708 1.148 -13.521 1.00 84.31 89 GLY A N 1
ATOM 713 C CA . GLY A 1 89 ? -5.850 0.003 -13.183 1.00 84.31 89 GLY A CA 1
ATOM 714 C C . GLY A 1 89 ? -4.866 0.255 -12.034 1.00 84.31 89 GLY A C 1
ATOM 715 O O . GLY A 1 89 ? -4.105 -0.648 -11.689 1.00 84.31 89 GLY A O 1
ATOM 716 N N . THR A 1 90 ? -4.923 1.436 -11.417 1.00 84.56 90 THR A N 1
ATOM 717 C CA . THR A 1 90 ? -4.115 1.831 -10.259 1.00 84.56 90 THR A CA 1
ATOM 718 C C . THR A 1 90 ? -5.009 2.055 -9.039 1.00 84.56 90 THR A C 1
ATOM 720 O O . THR A 1 90 ? -6.189 2.393 -9.158 1.00 84.56 90 THR A O 1
ATOM 723 N N . LEU A 1 91 ? -4.461 1.846 -7.842 1.00 88.75 91 LEU A N 1
ATOM 724 C CA . LEU A 1 91 ? -5.140 2.189 -6.595 1.00 88.75 91 LEU A CA 1
ATOM 725 C C . LEU A 1 91 ? -4.888 3.655 -6.254 1.00 88.75 91 LEU A C 1
ATOM 727 O O . LEU A 1 91 ? -3.759 4.125 -6.333 1.00 88.75 91 LEU A O 1
ATOM 731 N N . VAL A 1 92 ? -5.927 4.357 -5.824 1.00 89.44 92 VAL A N 1
ATOM 732 C CA . VAL A 1 92 ? -5.842 5.732 -5.328 1.00 89.44 92 VAL A CA 1
ATOM 733 C C . VAL A 1 92 ? -6.483 5.824 -3.951 1.00 89.44 92 VAL A C 1
ATOM 735 O O . VAL A 1 92 ? -7.417 5.083 -3.642 1.00 89.44 92 VAL A O 1
ATOM 738 N N . SER A 1 93 ? -5.997 6.740 -3.120 1.00 85.81 93 SER A N 1
ATOM 739 C CA . SER A 1 93 ? -6.622 7.070 -1.841 1.00 85.81 93 SER A CA 1
ATOM 740 C C . SER A 1 93 ? -6.751 8.585 -1.722 1.00 85.81 93 SER A C 1
ATOM 742 O O . SER A 1 93 ? -5.812 9.309 -2.041 1.00 85.81 93 SER A O 1
ATOM 744 N N . ASP A 1 94 ? -7.906 9.067 -1.258 1.00 74.06 94 ASP A N 1
ATOM 745 C CA . ASP A 1 94 ? -8.125 10.500 -1.003 1.00 74.06 94 ASP A CA 1
ATOM 746 C C . ASP A 1 94 ? -7.531 10.937 0.358 1.00 74.06 94 ASP A C 1
ATOM 748 O O . ASP A 1 94 ? -7.619 12.100 0.750 1.00 74.0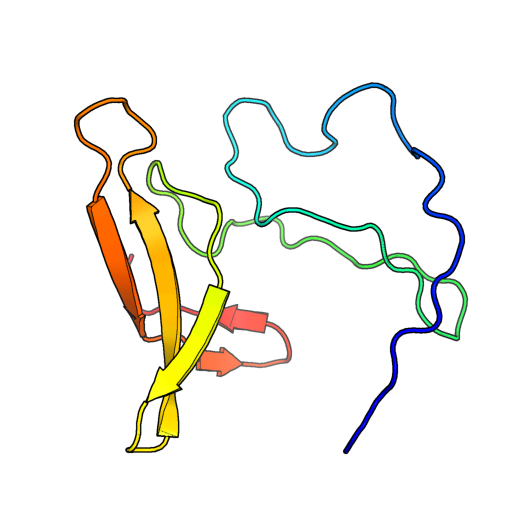6 94 ASP A O 1
ATO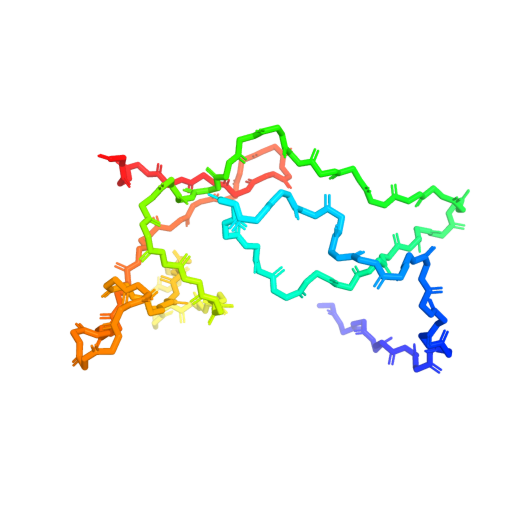M 752 N N . SER A 1 95 ? -6.936 9.995 1.100 1.00 59.09 95 SER A N 1
ATOM 75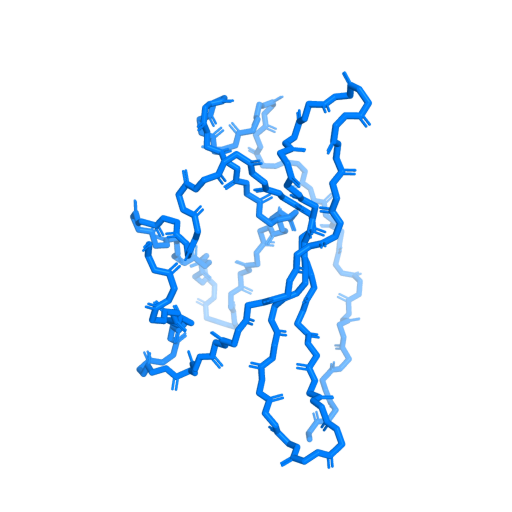3 C CA . SER A 1 95 ? -6.326 10.206 2.417 1.00 59.09 95 SER A CA 1
ATOM 754 C C . SER A 1 95 ? -4.832 10.516 2.262 1.00 59.09 95 SER A C 1
ATOM 756 O O . SER A 1 95 ? -3.991 9.671 2.560 1.00 59.09 95 SER A O 1
ATOM 758 N N . GLY A 1 96 ? -4.521 11.704 1.737 1.00 48.38 96 GLY A N 1
ATOM 759 C CA . GLY A 1 96 ? -3.160 12.260 1.676 1.00 48.38 96 GLY A CA 1
ATOM 760 C C . GLY A 1 96 ? -2.748 12.938 2.975 1.00 48.38 96 GLY A C 1
ATOM 761 O O . GLY A 1 96 ? -3.512 13.823 3.425 1.00 48.38 96 GLY A O 1
#

Foldseek 3Di:
DDDDDDDDPQDDPDPDDPDPPLDEDQPDRWDADPVRHTDDDDPDDLDNAQWYNWDWDADPVGFIKIWTWPNPDPPPTDIDIFGWDQDPNDIHGPPD

pLDDT: mean 74.84, std 18.2, range [28.42, 97.31]

Secondary structure (DSSP, 8-state):
--------------SS-SS-TTS--------B-TTSPBPPPPSS-S--SS-EEEEEEE-TT--EEEEEEES-STTT-EEEEEE-EEETTEEE-S--

Sequence (96 aa):
MRRTVRSGLSSRVTDKPVTPEHWECLDGTLHIDDEGRPWTQDAETLFPQDGGHGMLFRTFEGKLMLTMHAPNQQPLERAVFIEVEERDGTLVSDSG

Radius of gyration: 15.33 Å; chains: 1; bounding box: 42×34×43 Å